Protein AF-A0A9P0QG28-F1 (afdb_monomer)

Foldseek 3Di:
DVPDDDDAQAQQCVVVVDPDDDPDDPVRGDDDDDDDPVVVVVVVVVVDDDPDDDDDDDDDDDDDDPVDDDPCNVVVLVVVQLVVLVVPDDPPQPDPVSLVVVQVVCCVPPVHGHDSVSD

Sequence (119 aa):
MNNKLMFVNCQKCGEDFVREECQHSIQERSLKGTWVIEEALKAIEKGYQIIETYEIWEYDTIQLSKDQEGLFSGMMNKFLQIKQQASGWPKHCLTDEEKNRYIDAFLDREDIKLEFSKL

Mean predicted aligned error: 6.81 Å

Nearest PDB structures (foldseek):
  6lqt-assembly1_AF  TM=2.539E-01  e=7.348E+00  Saccharomyces cerevisiae S288C

Secondary structure (DSSP, 8-state):
-TTS----S-HHHHHHT--S-----HHHH---S---HHHHHHHHHTT------------------TTS--TTHHHHHHHHHHHHHHH---TT--SHHHHHHHHHHHHHHHS-PPPGGG-

Radius of gyration: 24.46 Å; Cα contacts (8 Å, |Δi|>4): 72; chains: 1; bounding box: 48×28×63 Å

InterPro domains:
  IPR043502 DNA/RNA polymerase superfamily [SSF56672] (2-87)

pLDDT: mean 92.18, std 4.15, range [75.25, 97.94]

Solvent-accessible surface area (backbone atoms only — not comparable to full-atom values): 7865 Å² total; per-residue (Å²): 98,96,95,39,95,76,92,66,93,24,43,48,41,58,74,70,66,58,84,68,86,83,83,67,51,72,76,51,26,46,82,86,87,86,74,58,69,69,60,54,54,52,39,41,78,73,72,50,78,89,87,78,84,92,82,85,90,84,73,95,77,82,89,74,56,94,91,48,86,55,100,53,43,70,60,50,52,50,50,51,44,51,54,51,28,75,68,36,70,57,95,84,43,82,47,71,68,46,45,50,51,50,40,52,56,41,24,77,73,66,76,44,81,64,59,79,91,56,65

Organism: Acanthoscelides obtectus (NCBI:txid200917)

Structure (mmCIF, N/CA/C/O backbone):
data_AF-A0A9P0QG28-F1
#
_entry.id   AF-A0A9P0QG28-F1
#
loop_
_atom_site.group_PDB
_atom_site.id
_atom_site.type_symbol
_atom_site.label_atom_id
_atom_site.label_alt_id
_atom_site.label_comp_id
_atom_site.label_asym_id
_atom_site.label_entity_id
_atom_site.label_seq_id
_atom_site.pdbx_PDB_ins_code
_atom_site.Cartn_x
_atom_site.Cartn_y
_atom_site.Cartn_z
_atom_site.occupancy
_atom_site.B_iso_or_equiv
_atom_site.auth_seq_id
_atom_site.auth_comp_id
_atom_site.auth_asym_id
_atom_site.auth_atom_id
_atom_site.pdbx_PDB_model_num
ATOM 1 N N . MET A 1 1 ? -4.532 10.604 17.260 1.00 78.06 1 MET A N 1
ATOM 2 C CA . MET A 1 1 ? -4.523 10.903 18.715 1.00 78.06 1 MET A CA 1
ATOM 3 C C . MET A 1 1 ? -3.509 12.004 18.978 1.00 78.06 1 MET A C 1
ATOM 5 O O . MET A 1 1 ? -2.428 11.935 18.408 1.00 78.06 1 MET A O 1
ATOM 9 N N . ASN A 1 2 ? -3.832 13.029 19.774 1.00 75.25 2 ASN A N 1
ATOM 10 C CA . ASN A 1 2 ? -2.906 14.139 20.075 1.00 75.25 2 ASN A CA 1
ATOM 11 C C . ASN A 1 2 ? -2.295 14.808 18.819 1.00 75.25 2 ASN A C 1
ATOM 13 O O . ASN A 1 2 ? -1.109 15.130 18.796 1.00 75.25 2 ASN A O 1
ATOM 17 N N . ASN A 1 3 ? -3.089 14.957 17.748 1.00 83.38 3 ASN A N 1
ATOM 18 C CA . ASN A 1 3 ? -2.661 15.467 16.432 1.00 83.38 3 ASN A CA 1
ATOM 19 C C . ASN A 1 3 ? -1.479 14.715 15.790 1.00 83.38 3 ASN A C 1
ATOM 21 O O . ASN A 1 3 ? -0.782 15.252 14.932 1.00 83.38 3 ASN A O 1
ATOM 25 N N . LYS A 1 4 ? -1.256 13.460 16.192 1.00 86.06 4 LYS A N 1
ATOM 26 C CA . LYS A 1 4 ? -0.251 12.565 15.621 1.00 86.06 4 LYS A CA 1
ATOM 27 C C . LYS A 1 4 ? -0.899 11.272 15.135 1.00 86.06 4 LYS A C 1
ATOM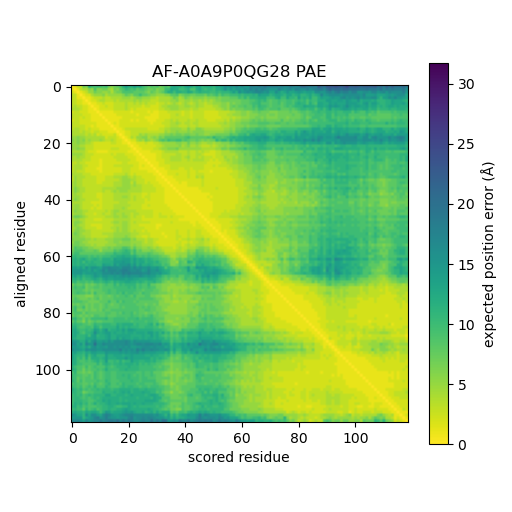 29 O O . LYS A 1 4 ? -1.871 10.777 15.723 1.00 86.06 4 LYS A O 1
ATOM 34 N N . LEU A 1 5 ? -0.329 10.729 14.063 1.00 87.25 5 LEU A N 1
ATOM 35 C CA . LEU A 1 5 ? -0.580 9.359 13.639 1.00 87.25 5 LEU A CA 1
ATOM 36 C C . LEU A 1 5 ? 0.137 8.426 14.617 1.00 87.25 5 LEU A C 1
ATOM 38 O O . LEU A 1 5 ? 1.348 8.539 14.803 1.00 87.25 5 LEU A O 1
ATOM 42 N N . MET A 1 6 ? -0.616 7.543 15.267 1.00 86.56 6 MET A N 1
ATOM 43 C CA . MET A 1 6 ? -0.085 6.564 16.211 1.00 86.56 6 MET A CA 1
ATOM 44 C C . MET A 1 6 ? -0.686 5.195 15.915 1.00 86.56 6 MET A C 1
ATOM 46 O O . MET A 1 6 ? -1.882 5.093 15.653 1.00 86.56 6 MET A O 1
ATOM 50 N N . PHE A 1 7 ? 0.146 4.159 15.988 1.00 88.00 7 PHE A N 1
ATOM 51 C CA . PHE A 1 7 ? -0.265 2.766 15.846 1.00 88.00 7 PHE A CA 1
ATOM 52 C C . PHE A 1 7 ? -0.324 2.152 17.240 1.00 88.00 7 PHE A C 1
ATOM 54 O O . PHE A 1 7 ? 0.711 1.908 17.858 1.00 88.00 7 PHE A O 1
ATOM 61 N N . VAL A 1 8 ? -1.533 1.982 17.765 1.00 90.06 8 VAL A N 1
ATOM 62 C CA . VAL A 1 8 ? -1.753 1.566 19.153 1.00 90.06 8 VAL A CA 1
ATOM 63 C C . VAL A 1 8 ? -2.694 0.373 19.217 1.00 90.06 8 VAL A C 1
ATOM 65 O O . VAL A 1 8 ? -3.664 0.296 18.474 1.00 90.06 8 VAL A O 1
ATOM 68 N N . ASN A 1 9 ? -2.426 -0.537 20.153 1.00 90.38 9 ASN A N 1
ATOM 69 C CA . ASN A 1 9 ? -3.298 -1.682 20.451 1.00 90.38 9 ASN A CA 1
ATOM 70 C C . ASN A 1 9 ? -4.328 -1.374 21.553 1.00 90.38 9 ASN A C 1
ATOM 72 O O . ASN A 1 9 ? -5.121 -2.234 21.933 1.00 90.38 9 ASN A O 1
ATOM 76 N N . CYS A 1 10 ? -4.261 -0.172 22.123 1.00 93.44 10 CYS A N 1
ATOM 77 C CA . CYS A 1 10 ? -5.165 0.337 23.139 1.00 93.44 10 CYS A CA 1
ATOM 78 C C . CYS A 1 10 ? -5.277 1.849 22.956 1.00 93.44 10 CYS A C 1
ATOM 80 O O . CYS A 1 10 ? -4.257 2.545 22.996 1.00 93.44 10 CYS A O 1
ATOM 82 N N . GLN A 1 11 ? -6.501 2.345 22.778 1.00 93.25 11 GLN A N 1
ATOM 83 C CA . GLN A 1 11 ? -6.757 3.777 22.646 1.00 93.25 11 GLN A CA 1
ATOM 84 C C . GLN A 1 11 ? -6.228 4.551 23.856 1.00 93.25 11 GLN A C 1
ATOM 86 O O . GLN A 1 11 ? -5.422 5.469 23.686 1.00 93.25 11 GLN A O 1
ATOM 91 N N . LYS A 1 12 ? -6.591 4.126 25.070 1.00 94.25 12 LYS A N 1
ATOM 92 C CA . LYS A 1 12 ? -6.211 4.835 26.294 1.00 94.25 12 LYS A CA 1
ATOM 93 C C . LYS A 1 12 ? -4.702 4.849 26.568 1.00 94.25 12 LYS A C 1
ATOM 95 O O . LYS A 1 12 ? -4.152 5.882 26.932 1.00 94.25 12 LYS A O 1
ATOM 100 N N . CYS A 1 13 ? -3.992 3.753 26.285 1.00 94.25 13 CYS A N 1
ATOM 101 C CA . CYS A 1 13 ? -2.524 3.720 26.352 1.00 94.25 13 CYS A CA 1
ATOM 102 C C . CYS A 1 13 ? -1.881 4.711 25.378 1.00 94.25 13 CYS A C 1
ATOM 104 O O . CYS A 1 13 ? -0.864 5.314 25.711 1.00 94.25 13 CYS A O 1
ATOM 106 N N . GLY A 1 14 ? -2.463 4.868 24.186 1.00 92.50 14 GLY A N 1
ATOM 107 C CA . GLY A 1 14 ? -2.021 5.861 23.214 1.00 92.50 14 GLY A CA 1
ATOM 108 C C . GLY A 1 14 ? -2.212 7.288 23.718 1.00 92.50 14 GLY A C 1
ATOM 109 O O . GLY A 1 14 ? -1.302 8.104 23.608 1.00 92.50 14 GLY A O 1
ATOM 110 N N . GLU A 1 15 ? -3.378 7.586 24.286 1.00 91.88 15 GLU A N 1
ATOM 111 C CA . GLU A 1 15 ? -3.710 8.909 24.830 1.00 91.88 15 GLU A CA 1
ATOM 112 C C . GLU A 1 15 ? -2.825 9.295 26.020 1.00 91.88 15 GLU A C 1
ATOM 114 O O . GLU A 1 15 ? -2.290 10.405 26.045 1.00 91.88 15 GLU A O 1
ATOM 119 N N . ASP A 1 16 ? -2.628 8.360 26.950 1.00 91.44 16 ASP A N 1
ATOM 120 C CA . ASP A 1 16 ? -1.927 8.584 28.218 1.00 91.44 16 ASP A CA 1
ATOM 121 C C . ASP A 1 16 ? -0.419 8.274 28.134 1.00 91.44 16 ASP A C 1
ATOM 123 O O . ASP A 1 16 ? 0.307 8.403 29.118 1.00 91.44 16 ASP A O 1
ATOM 127 N N . PHE A 1 17 ? 0.071 7.860 26.959 1.00 90.25 17 PHE A N 1
ATOM 128 C CA . PHE A 1 17 ? 1.459 7.447 26.716 1.00 90.25 17 PHE A CA 1
ATOM 129 C C . PHE A 1 17 ? 1.970 6.375 27.698 1.00 90.25 17 PHE A C 1
ATOM 131 O O . PHE A 1 17 ? 3.131 6.396 28.121 1.00 90.25 17 PHE A O 1
ATOM 138 N N . VAL A 1 18 ? 1.108 5.413 28.039 1.00 90.50 18 VAL A N 1
ATOM 139 C CA . VAL A 1 18 ? 1.451 4.293 28.927 1.00 90.50 18 VAL A CA 1
ATOM 140 C C . VAL A 1 18 ? 2.462 3.378 28.237 1.00 90.50 18 VAL A C 1
ATOM 142 O O . VAL A 1 18 ? 2.228 2.913 27.123 1.00 90.50 18 VAL A O 1
ATOM 145 N N . ARG A 1 19 ? 3.586 3.118 28.915 1.00 87.56 19 ARG A N 1
ATOM 146 C CA . ARG A 1 19 ? 4.670 2.240 28.430 1.00 87.56 19 ARG A CA 1
ATOM 147 C C . ARG A 1 19 ? 4.705 0.871 29.106 1.00 87.56 19 ARG A C 1
ATOM 149 O O . ARG A 1 19 ? 5.345 -0.035 28.589 1.00 87.56 19 ARG A O 1
ATOM 156 N N . GLU A 1 20 ? 4.041 0.758 30.249 1.00 92.38 20 GLU A N 1
ATOM 157 C CA . GLU A 1 20 ? 3.912 -0.475 31.020 1.00 92.38 20 GLU A CA 1
ATOM 158 C C . GLU A 1 20 ? 2.848 -1.403 30.413 1.00 92.38 20 GLU A C 1
ATOM 160 O O . GLU A 1 20 ? 2.148 -1.049 29.457 1.00 92.38 20 GLU A O 1
ATOM 165 N N . GLU A 1 21 ? 2.703 -2.596 30.989 1.00 93.88 21 GLU A N 1
ATOM 166 C CA . GLU A 1 21 ? 1.670 -3.544 30.584 1.00 93.88 21 GLU A CA 1
ATOM 167 C C . GLU A 1 21 ? 0.260 -2.937 30.703 1.00 93.88 21 GLU A C 1
ATOM 169 O O . GLU A 1 21 ? -0.121 -2.348 31.715 1.00 93.88 21 GLU A O 1
ATOM 174 N N . CYS A 1 22 ? -0.532 -3.084 29.641 1.00 94.44 22 CYS A N 1
ATOM 175 C CA . CYS A 1 22 ? -1.858 -2.489 29.542 1.00 94.44 22 CYS A CA 1
ATOM 176 C C . CYS A 1 22 ? -2.857 -3.171 30.492 1.00 94.44 22 CYS A C 1
ATOM 178 O O . CYS A 1 22 ? -3.205 -4.330 30.280 1.00 94.44 22 CYS A O 1
ATOM 180 N N . GLN A 1 23 ? -3.383 -2.421 31.464 1.00 95.19 23 GLN A N 1
ATOM 181 C CA . GLN A 1 23 ? -4.416 -2.880 32.412 1.00 95.19 23 GLN A CA 1
ATOM 182 C C . GLN A 1 23 ? -5.814 -2.300 32.125 1.00 95.19 23 GLN A C 1
ATOM 184 O O . GLN A 1 23 ? -6.728 -2.426 32.934 1.00 95.19 23 GLN A O 1
ATOM 189 N N . HIS A 1 24 ? -5.985 -1.635 30.981 1.00 95.19 24 HIS A N 1
ATOM 190 C CA . HIS A 1 24 ? -7.250 -1.013 30.597 1.00 95.19 24 HIS A CA 1
ATOM 191 C C . HIS A 1 24 ? -8.315 -2.059 30.235 1.00 95.19 24 HIS A C 1
ATOM 193 O O . HIS A 1 24 ? -8.013 -3.109 29.657 1.00 95.19 24 HIS A O 1
ATOM 199 N N . SER A 1 25 ? -9.572 -1.738 30.526 1.00 95.19 25 SER A N 1
ATOM 200 C CA . SER A 1 25 ? -10.740 -2.534 30.142 1.00 95.19 25 SER A CA 1
ATOM 201 C C . SER A 1 25 ? -10.904 -2.621 28.621 1.00 95.19 25 SER A C 1
ATOM 203 O O . SER A 1 25 ? -10.337 -1.834 27.865 1.00 95.19 25 SER A O 1
ATOM 205 N N . ILE A 1 26 ? -11.720 -3.563 28.143 1.00 91.25 26 ILE A N 1
ATOM 206 C CA . ILE A 1 26 ? -11.997 -3.717 26.704 1.00 91.25 26 ILE A CA 1
ATOM 207 C C . ILE A 1 26 ? -12.537 -2.409 26.109 1.00 91.25 26 ILE A C 1
ATOM 209 O O . ILE A 1 26 ? -12.119 -2.010 25.025 1.00 91.25 26 ILE A O 1
ATOM 213 N N . GLN A 1 27 ? -13.413 -1.715 26.835 1.00 93.19 27 GLN A N 1
ATOM 214 C CA . GLN A 1 27 ? -14.013 -0.453 26.411 1.00 93.19 27 GLN A CA 1
ATOM 215 C C . GLN A 1 27 ? -12.964 0.661 26.291 1.00 93.19 27 GLN A C 1
ATOM 217 O O . GLN A 1 27 ? -12.920 1.347 25.276 1.00 93.19 27 GLN A O 1
ATOM 222 N N . GLU A 1 28 ? -12.069 0.805 27.270 1.00 94.75 28 GLU A N 1
ATOM 223 C CA . GLU A 1 28 ? -10.987 1.807 27.238 1.00 94.75 28 GLU A CA 1
ATOM 224 C C . GLU A 1 28 ? -9.919 1.497 26.181 1.00 94.75 28 GLU A C 1
ATOM 226 O O . GLU A 1 28 ? -9.284 2.395 25.622 1.00 94.75 28 GLU A O 1
ATOM 231 N N . ARG A 1 29 ? -9.695 0.207 25.911 1.00 94.44 29 ARG A N 1
ATOM 232 C CA . ARG A 1 29 ? -8.760 -0.248 24.879 1.00 94.44 29 ARG A CA 1
ATOM 233 C C . ARG A 1 29 ? -9.327 -0.122 23.475 1.00 94.44 29 ARG A C 1
ATOM 235 O O . ARG A 1 29 ? -8.528 -0.024 22.542 1.00 94.44 29 ARG A O 1
ATOM 242 N N . SER A 1 30 ? -10.652 -0.166 23.332 1.00 95.25 30 SER A N 1
ATOM 243 C CA . SER A 1 30 ? -11.330 -0.174 22.038 1.00 95.25 30 SER A CA 1
ATOM 244 C C . SER A 1 30 ? -10.875 0.987 21.161 1.00 95.25 30 SER A C 1
ATOM 246 O O . SER A 1 30 ? -10.634 2.089 21.643 1.00 95.25 30 SER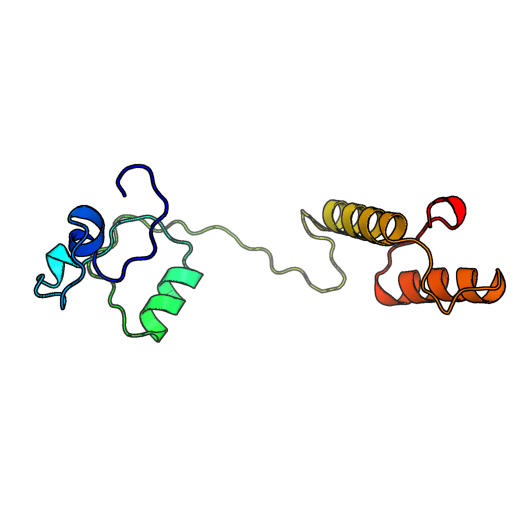 A O 1
ATOM 248 N N . LEU A 1 31 ? -10.706 0.720 19.869 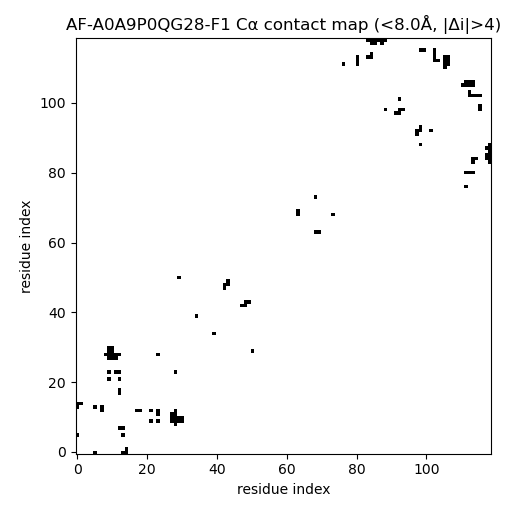1.00 93.94 31 LEU A N 1
ATOM 249 C CA . LEU A 1 31 ? -10.365 1.747 18.895 1.00 93.94 31 LEU A CA 1
ATOM 250 C C . LEU A 1 31 ? -11.656 2.213 18.233 1.00 93.94 31 LEU A C 1
ATOM 252 O O . LEU A 1 31 ? -12.428 1.387 17.745 1.00 93.94 31 LEU A O 1
ATOM 256 N N . LYS A 1 32 ? -11.867 3.529 18.180 1.00 92.88 32 LYS A N 1
ATOM 257 C CA . LYS A 1 32 ? -12.971 4.151 17.442 1.00 92.88 32 LYS A CA 1
ATOM 258 C C . LYS A 1 32 ? -12.440 4.968 16.268 1.00 92.88 32 LYS A C 1
ATOM 260 O O . LYS A 1 32 ? -11.526 5.774 16.428 1.00 92.88 32 LYS A O 1
ATOM 265 N N . GLY A 1 33 ? -13.030 4.775 15.095 1.00 92.19 33 GLY A N 1
ATOM 266 C CA . GLY A 1 33 ? -12.566 5.391 13.859 1.00 92.19 33 GLY A CA 1
ATOM 267 C C . GLY A 1 33 ? -13.346 4.914 12.640 1.00 92.19 33 GLY A C 1
ATOM 268 O O . GLY A 1 33 ? -14.387 4.269 12.766 1.00 92.19 33 GLY A O 1
ATOM 269 N N . THR A 1 34 ? -12.819 5.255 11.470 1.00 93.94 34 THR A N 1
ATOM 270 C CA . THR A 1 34 ? -13.324 4.830 10.165 1.00 93.94 34 THR A CA 1
ATOM 271 C C . THR A 1 34 ? -12.222 4.041 9.481 1.00 93.94 34 THR A C 1
ATOM 273 O O . THR A 1 34 ? -11.081 4.500 9.431 1.00 93.94 34 THR A O 1
ATOM 276 N N . TRP A 1 35 ? -12.570 2.873 8.955 1.00 94.50 35 TRP A N 1
ATOM 277 C CA . TRP A 1 35 ? -11.649 1.975 8.265 1.00 94.50 35 TRP A CA 1
ATOM 278 C C . TRP A 1 35 ? -12.279 1.509 6.963 1.00 94.50 35 TRP A C 1
ATOM 280 O O . TRP A 1 35 ? -13.505 1.425 6.860 1.00 94.50 35 TRP A O 1
ATOM 290 N N . VAL A 1 36 ? -11.445 1.180 5.979 1.00 95.00 36 VAL A N 1
ATOM 291 C CA . VAL A 1 36 ? -11.919 0.424 4.814 1.00 95.00 36 VAL A CA 1
ATOM 292 C C . VAL A 1 36 ? -12.265 -1.000 5.244 1.00 95.00 36 VAL A C 1
ATOM 294 O O . VAL A 1 36 ? -11.619 -1.568 6.126 1.00 95.00 36 VAL A O 1
ATOM 297 N N . ILE A 1 37 ? -13.290 -1.584 4.617 1.00 93.56 37 ILE A N 1
ATOM 298 C CA . ILE A 1 37 ? -13.847 -2.878 5.036 1.00 93.56 37 ILE A CA 1
ATOM 299 C C . ILE A 1 37 ? -12.786 -3.990 5.081 1.00 93.56 37 ILE A C 1
ATOM 301 O O . ILE A 1 37 ? -12.759 -4.774 6.024 1.00 93.56 37 ILE A O 1
ATOM 305 N N . GLU A 1 38 ? -11.840 -3.986 4.140 1.00 94.19 38 GLU A N 1
ATOM 306 C CA . GLU A 1 38 ? -10.729 -4.944 4.081 1.00 94.19 38 GLU A CA 1
ATOM 307 C C . GLU A 1 38 ? -9.793 -4.862 5.300 1.00 94.19 38 GLU A C 1
ATOM 309 O O . GLU A 1 38 ? -9.322 -5.885 5.798 1.00 94.19 38 GLU A O 1
ATOM 314 N N . GLU A 1 39 ? -9.549 -3.664 5.842 1.00 94.94 39 GLU A N 1
ATOM 315 C CA . GLU A 1 39 ? -8.757 -3.504 7.070 1.00 94.94 39 GLU A CA 1
ATOM 316 C C . GLU A 1 39 ? -9.503 -4.061 8.288 1.00 94.94 39 GLU A C 1
ATOM 318 O O . GLU A 1 39 ? -8.897 -4.719 9.138 1.00 94.94 39 GLU A O 1
ATOM 323 N N . ALA A 1 40 ? -10.821 -3.848 8.357 1.00 94.62 40 ALA A N 1
ATOM 324 C CA . ALA A 1 40 ? -11.660 -4.390 9.423 1.00 94.62 40 ALA A CA 1
ATOM 325 C C . ALA A 1 40 ? -11.721 -5.927 9.369 1.00 94.62 40 ALA A C 1
ATOM 327 O O . ALA A 1 40 ? -11.532 -6.586 10.395 1.00 94.62 40 ALA A O 1
ATOM 328 N N . LEU A 1 41 ? -11.898 -6.508 8.177 1.00 95.81 41 LEU A N 1
ATOM 329 C CA . LEU A 1 41 ? -11.835 -7.958 7.967 1.00 95.81 41 LEU A CA 1
ATOM 330 C C . LEU A 1 41 ? -10.472 -8.512 8.388 1.00 95.81 41 LEU A C 1
ATOM 332 O O . LEU A 1 41 ? -10.400 -9.499 9.127 1.00 95.81 41 LEU A O 1
ATOM 336 N N . LYS A 1 42 ? -9.384 -7.827 8.016 1.00 96.94 42 LYS A N 1
ATOM 337 C CA . LYS A 1 42 ? -8.040 -8.233 8.426 1.00 96.94 42 LYS A CA 1
ATOM 338 C C . LYS A 1 42 ? -7.848 -8.182 9.938 1.00 96.94 42 LYS A C 1
ATOM 340 O O . LYS A 1 42 ? -7.174 -9.051 10.489 1.00 96.94 42 LYS A O 1
ATOM 345 N N . ALA A 1 43 ? -8.429 -7.202 10.623 1.00 94.62 43 ALA A N 1
ATOM 346 C CA . ALA A 1 43 ? -8.381 -7.126 12.080 1.00 94.62 43 ALA A CA 1
ATOM 347 C C . ALA A 1 43 ? -9.107 -8.319 12.727 1.00 94.62 43 ALA A C 1
ATOM 349 O O . ALA A 1 43 ? -8.569 -8.929 13.654 1.00 94.62 43 ALA A O 1
ATOM 350 N N . ILE A 1 44 ? -10.271 -8.711 12.201 1.00 96.50 44 ILE A N 1
ATOM 351 C CA . ILE A 1 44 ? -11.017 -9.886 12.679 1.00 96.50 44 ILE A CA 1
ATOM 352 C C . ILE A 1 44 ? -10.185 -11.165 12.517 1.00 96.50 44 ILE A C 1
ATOM 354 O O . ILE A 1 44 ? -10.059 -11.934 13.469 1.00 96.50 44 ILE A O 1
ATOM 358 N N . GLU A 1 45 ? -9.522 -11.364 11.370 1.00 97.94 45 GLU A N 1
ATOM 359 C CA . GLU A 1 45 ? -8.597 -12.497 11.168 1.00 97.94 45 GLU A CA 1
ATOM 360 C C . GLU A 1 45 ? -7.452 -12.531 12.194 1.00 97.94 45 GLU A C 1
ATOM 362 O O . GLU A 1 45 ? -6.914 -13.593 12.509 1.00 97.94 45 GLU A O 1
ATOM 367 N N . LYS A 1 46 ? -7.047 -11.364 12.706 1.00 95.38 46 LYS A N 1
ATOM 368 C CA . LYS A 1 46 ? -6.009 -11.226 13.736 1.00 95.38 46 LYS A CA 1
ATOM 369 C C . LYS A 1 46 ? -6.548 -11.349 15.164 1.00 95.38 46 LYS A C 1
ATOM 371 O O . LYS A 1 46 ? -5.775 -11.181 16.103 1.00 95.38 46 LYS A O 1
ATOM 376 N N . GLY A 1 47 ? -7.829 -11.679 15.334 1.00 94.62 47 GLY A N 1
ATOM 377 C CA . GLY A 1 47 ? -8.465 -11.921 16.630 1.00 94.62 47 GLY A CA 1
ATOM 378 C C . GLY A 1 47 ? -9.105 -10.688 17.269 1.00 94.62 47 GLY A C 1
ATOM 379 O O . GLY A 1 47 ? -9.502 -10.754 18.431 1.00 94.62 47 GLY A O 1
ATOM 380 N N . TYR A 1 48 ? -9.215 -9.571 16.546 1.00 93.81 48 TYR A N 1
ATOM 381 C CA . TYR A 1 48 ? -9.973 -8.414 17.021 1.00 93.81 48 TYR A CA 1
ATOM 382 C C . TYR A 1 48 ? -11.479 -8.666 16.900 1.00 93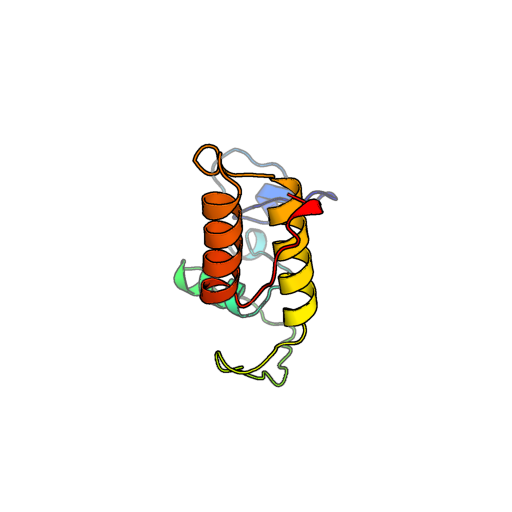.81 48 TYR A C 1
ATOM 384 O O . TYR A 1 48 ? -11.939 -9.478 16.098 1.00 93.81 48 TYR A O 1
ATOM 392 N N . GLN A 1 49 ? -12.256 -7.942 17.701 1.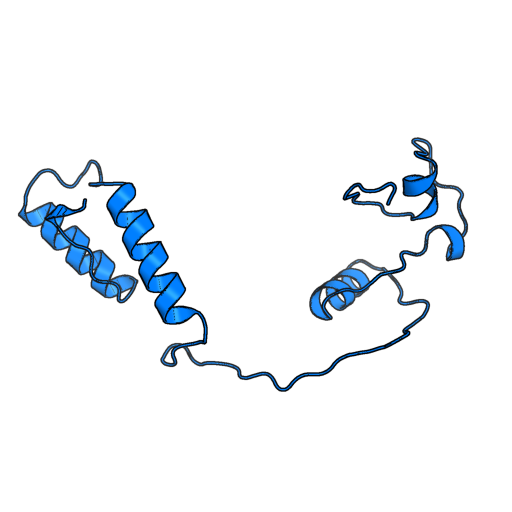00 94.56 49 GLN A N 1
ATOM 393 C CA . GLN A 1 49 ? -13.713 -8.025 17.716 1.00 94.56 49 GLN A CA 1
ATOM 394 C C . GLN A 1 49 ? -14.312 -6.651 17.426 1.00 94.56 49 GLN A C 1
ATOM 396 O O . GLN A 1 49 ? -13.848 -5.641 17.957 1.00 94.56 49 GLN A O 1
ATOM 401 N N . ILE A 1 50 ? -15.360 -6.622 16.603 1.00 95.00 50 ILE A N 1
ATOM 402 C CA . ILE A 1 50 ? -16.159 -5.417 16.382 1.00 95.00 50 ILE A CA 1
ATOM 403 C C . ILE A 1 50 ? -17.114 -5.263 17.566 1.00 95.00 50 ILE A C 1
ATOM 405 O O . ILE A 1 50 ? -17.971 -6.114 17.786 1.00 95.00 50 ILE A O 1
ATOM 409 N N . ILE A 1 51 ? -16.937 -4.191 18.339 1.00 95.06 51 ILE A N 1
ATOM 410 C CA . ILE A 1 51 ? -17.757 -3.910 19.528 1.00 95.06 51 ILE A CA 1
ATOM 411 C C . ILE A 1 51 ? -19.037 -3.167 19.138 1.00 95.06 51 ILE A C 1
ATOM 413 O O . ILE A 1 51 ? -20.117 -3.491 19.622 1.00 95.06 51 ILE A O 1
ATOM 417 N N . GLU A 1 52 ? -18.917 -2.173 18.259 1.00 95.06 52 GLU A N 1
ATOM 418 C CA . GLU A 1 52 ? -20.023 -1.330 17.816 1.00 95.06 52 GLU A CA 1
ATOM 419 C C . GLU A 1 52 ? -19.790 -0.916 16.360 1.00 95.06 52 GLU A C 1
ATOM 421 O O . GLU A 1 52 ? -18.657 -0.666 15.949 1.00 95.06 52 GLU A O 1
ATOM 426 N N . THR A 1 53 ? -20.862 -0.866 15.570 1.00 95.75 53 THR A N 1
ATOM 427 C CA . THR A 1 53 ? -20.845 -0.387 14.183 1.00 95.75 53 THR A CA 1
ATOM 428 C C . THR A 1 53 ? -21.810 0.781 14.070 1.00 95.75 53 THR A C 1
ATOM 430 O O . THR A 1 53 ? -22.981 0.637 14.408 1.00 95.75 53 THR A O 1
ATOM 433 N N . TYR A 1 54 ? -21.317 1.930 13.607 1.00 95.56 54 TYR A N 1
ATOM 434 C CA . TYR A 1 54 ? -22.130 3.140 13.462 1.00 95.56 54 TYR A CA 1
ATOM 435 C C . TYR A 1 54 ? -22.725 3.268 12.060 1.00 95.56 54 TYR A C 1
ATOM 437 O O . TYR A 1 54 ? -23.899 3.591 11.914 1.00 95.56 54 TYR A O 1
ATOM 445 N N . GLU A 1 55 ? -21.915 3.016 11.032 1.00 95.94 55 GLU A N 1
ATOM 446 C CA . GLU A 1 55 ? -22.298 3.181 9.634 1.00 95.94 55 GLU A CA 1
ATOM 447 C C . GLU A 1 55 ? -21.427 2.284 8.749 1.00 95.94 55 GLU A C 1
ATOM 449 O O . GLU A 1 55 ? -20.243 2.085 9.034 1.00 95.94 55 GLU A O 1
ATOM 454 N N . ILE A 1 56 ? -22.016 1.750 7.679 1.00 94.69 56 ILE A N 1
ATOM 455 C CA . ILE A 1 56 ? -21.316 1.010 6.628 1.00 94.69 56 ILE A CA 1
ATOM 456 C C . ILE A 1 56 ? -21.714 1.634 5.297 1.00 94.69 56 ILE A C 1
ATOM 458 O O . ILE A 1 56 ? -22.899 1.789 5.012 1.00 94.69 56 ILE A O 1
ATOM 462 N N . TRP A 1 57 ? -20.710 1.962 4.491 1.00 94.25 57 TRP A N 1
ATOM 463 C CA . TRP A 1 57 ? -20.899 2.461 3.139 1.00 94.25 57 TRP A CA 1
ATOM 464 C C . TRP A 1 57 ? -20.585 1.346 2.151 1.00 94.25 57 TRP A C 1
ATOM 466 O O . TRP A 1 57 ? -19.464 0.837 2.117 1.00 94.25 57 TRP A O 1
ATOM 476 N N . GLU A 1 58 ? -21.582 0.978 1.359 1.00 91.25 58 GLU A N 1
ATOM 477 C CA . GLU A 1 58 ? -21.438 0.047 0.249 1.00 91.25 58 GLU A CA 1
ATOM 478 C C . GLU A 1 58 ? -21.482 0.833 -1.060 1.00 91.25 58 GLU A C 1
ATOM 480 O O . GLU A 1 58 ? -22.284 1.756 -1.224 1.00 91.25 58 GLU A O 1
ATOM 485 N N . TYR A 1 59 ? -20.590 0.483 -1.979 1.00 89.25 59 TYR A N 1
ATOM 486 C CA . TYR A 1 59 ? -20.494 1.111 -3.287 1.00 89.25 59 TYR A CA 1
ATOM 487 C C . TYR A 1 59 ? -20.445 0.023 -4.346 1.00 89.25 59 TYR A C 1
ATOM 489 O O . TYR A 1 59 ? -19.820 -1.020 -4.140 1.00 89.25 59 TYR A O 1
ATOM 497 N N . ASP A 1 60 ? -21.043 0.299 -5.500 1.00 90.38 60 ASP A N 1
ATOM 498 C CA . ASP A 1 60 ? -20.893 -0.565 -6.661 1.00 90.38 60 ASP A CA 1
ATOM 499 C C . ASP A 1 60 ? -19.418 -0.621 -7.063 1.00 90.38 60 ASP A C 1
ATOM 501 O O . ASP A 1 60 ? -18.766 0.403 -7.293 1.00 90.38 60 ASP A O 1
ATOM 505 N N . THR A 1 61 ? -18.883 -1.836 -7.145 1.00 85.12 61 THR A N 1
ATOM 506 C CA . THR A 1 61 ? -17.503 -2.072 -7.564 1.00 85.12 61 THR A CA 1
ATOM 507 C C . THR A 1 61 ? -17.480 -2.718 -8.939 1.00 85.12 61 THR A C 1
ATOM 509 O O . THR A 1 61 ? -18.303 -3.568 -9.275 1.00 85.12 61 THR A O 1
ATOM 512 N N . ILE A 1 62 ? -16.521 -2.294 -9.761 1.00 85.31 62 ILE A N 1
ATOM 513 C CA . ILE A 1 62 ? -16.288 -2.869 -11.084 1.00 85.31 62 ILE A CA 1
ATOM 514 C C . ILE A 1 62 ? -14.976 -3.635 -11.010 1.00 85.31 62 ILE A C 1
ATOM 516 O O . ILE A 1 62 ? -13.910 -3.042 -10.838 1.00 85.31 62 ILE A O 1
ATOM 520 N N . GLN A 1 63 ? -15.050 -4.955 -11.159 1.00 84.38 63 GLN A N 1
ATOM 521 C CA . GLN A 1 63 ? -13.860 -5.777 -11.323 1.00 84.38 63 GLN A CA 1
ATOM 522 C C . GLN A 1 63 ? -13.436 -5.736 -12.791 1.00 84.38 63 GLN A C 1
ATOM 524 O O . GLN A 1 63 ? -14.130 -6.254 -13.665 1.00 84.38 63 GLN A O 1
ATOM 529 N N . LEU A 1 64 ? -12.290 -5.119 -13.056 1.00 86.19 64 LEU A N 1
ATOM 530 C CA . LEU A 1 64 ? -11.721 -5.053 -14.396 1.00 86.19 64 LEU A CA 1
ATOM 531 C C . LEU A 1 64 ? -10.914 -6.319 -14.690 1.00 86.19 64 LEU A C 1
ATOM 533 O O . LEU A 1 64 ? -10.186 -6.830 -13.832 1.00 86.19 64 LEU A O 1
ATOM 537 N N . SER A 1 65 ? -11.055 -6.824 -15.911 1.00 82.94 65 SER A N 1
ATOM 538 C CA . SER A 1 65 ? -10.167 -7.849 -16.463 1.00 82.94 65 SER A CA 1
ATOM 539 C C . SER A 1 65 ? -8.845 -7.228 -16.930 1.00 82.94 65 SER A C 1
ATOM 541 O O . SER A 1 65 ? -8.733 -6.011 -17.053 1.00 82.94 65 SER A O 1
ATOM 543 N N . LYS A 1 66 ? -7.828 -8.061 -17.190 1.00 76.12 66 LYS A N 1
ATOM 544 C CA . LYS A 1 66 ? -6.497 -7.593 -17.626 1.00 76.12 66 LYS A CA 1
ATOM 545 C C . LYS A 1 66 ? -6.533 -6.759 -18.909 1.00 76.12 66 LYS A C 1
ATOM 547 O O . LYS A 1 66 ? -5.671 -5.910 -19.085 1.00 76.12 66 LYS A O 1
ATOM 552 N N . ASP A 1 67 ? -7.530 -6.989 -19.756 1.00 81.19 67 ASP A N 1
ATOM 553 C CA . ASP A 1 67 ? -7.667 -6.335 -21.057 1.00 81.19 67 ASP A CA 1
ATOM 554 C C . ASP A 1 67 ? -8.464 -5.018 -20.978 1.00 81.19 67 ASP A C 1
ATOM 556 O O . ASP A 1 67 ? -8.740 -4.391 -21.998 1.00 81.19 67 ASP A O 1
ATOM 560 N N . GLN A 1 68 ? -8.880 -4.600 -19.775 1.00 85.44 68 GLN A N 1
ATOM 561 C CA . GLN A 1 68 ? -9.664 -3.387 -19.558 1.00 85.44 68 GLN A CA 1
ATOM 562 C C . GLN A 1 68 ? -8.849 -2.323 -18.827 1.00 85.44 68 GLN A C 1
ATOM 564 O O . GLN A 1 68 ? -8.286 -2.562 -17.758 1.00 85.44 68 GLN A O 1
ATOM 569 N N . GLU A 1 69 ? -8.850 -1.107 -19.370 1.00 86.88 69 GLU A N 1
ATOM 570 C CA . GLU A 1 69 ? -8.272 0.044 -18.685 1.00 86.88 69 GLU A CA 1
ATOM 571 C C . GLU A 1 69 ? -9.137 0.467 -17.494 1.00 86.88 69 GLU A C 1
ATOM 573 O O . GLU A 1 69 ? -10.361 0.589 -17.584 1.00 86.88 69 GLU A O 1
ATOM 578 N N . GLY A 1 70 ? -8.481 0.714 -16.363 1.00 89.69 70 GLY A N 1
ATOM 579 C CA . GLY A 1 70 ? -9.100 1.287 -15.180 1.00 89.69 70 GLY A CA 1
ATOM 580 C C . GLY A 1 70 ? -8.914 2.789 -15.096 1.00 89.69 70 GLY A C 1
ATOM 581 O O . GLY A 1 70 ? -8.136 3.394 -15.832 1.00 89.69 70 GLY A O 1
ATOM 582 N N . LEU A 1 71 ? -9.585 3.386 -14.109 1.00 90.69 71 LEU A N 1
ATOM 583 C CA . LEU A 1 71 ? -9.573 4.830 -13.860 1.00 90.69 71 LEU A CA 1
ATOM 584 C C . LEU A 1 71 ? -8.156 5.429 -13.803 1.00 90.69 71 LEU A C 1
ATOM 586 O O . LEU A 1 71 ? -7.942 6.570 -14.204 1.00 90.69 71 LEU A O 1
ATOM 590 N N . PHE A 1 72 ? -7.183 4.653 -13.317 1.00 90.88 72 PHE A N 1
ATOM 591 C CA . PHE A 1 72 ? -5.803 5.095 -13.134 1.00 90.88 72 PHE A CA 1
ATOM 592 C C . PHE A 1 72 ? -4.815 4.539 -14.165 1.00 90.88 72 PHE A C 1
ATOM 594 O O . PHE A 1 72 ? -3.643 4.905 -14.093 1.00 90.88 72 PHE A O 1
ATOM 601 N N . SER A 1 73 ? -5.237 3.703 -15.123 1.00 90.94 73 SER A N 1
ATOM 602 C CA . SER A 1 73 ? -4.319 3.032 -16.060 1.00 90.94 73 SER A CA 1
ATOM 603 C C . SER A 1 73 ? -3.443 4.028 -16.822 1.00 90.94 73 SER A C 1
ATOM 605 O O . SER A 1 73 ? -2.220 3.957 -16.741 1.00 90.94 73 SER A O 1
ATOM 607 N N . GLY A 1 74 ? -4.037 5.047 -17.451 1.00 91.75 74 GLY A N 1
ATOM 608 C CA . GLY A 1 74 ? -3.268 6.069 -18.172 1.00 91.75 74 GLY A CA 1
ATOM 609 C C . GLY A 1 74 ? -2.305 6.867 -17.279 1.00 91.75 74 GLY A C 1
ATOM 610 O O . GLY A 1 74 ? -1.188 7.188 -17.688 1.00 91.75 74 GLY A O 1
ATOM 611 N N . MET A 1 75 ? -2.699 7.151 -16.032 1.00 94.69 75 MET A N 1
ATOM 612 C CA . MET A 1 75 ? -1.838 7.841 -15.064 1.00 94.69 75 MET A CA 1
ATOM 613 C C . MET A 1 75 ? -0.650 6.965 -14.649 1.00 94.69 75 MET A C 1
ATOM 615 O O . MET A 1 75 ? 0.488 7.438 -14.643 1.00 94.69 75 MET A O 1
ATOM 619 N N . MET A 1 76 ? -0.900 5.694 -14.328 1.00 94.00 76 MET A N 1
ATOM 620 C CA . MET A 1 76 ? 0.138 4.743 -13.938 1.00 94.00 76 MET A CA 1
ATOM 621 C C . MET A 1 76 ? 1.110 4.481 -15.086 1.00 94.00 76 MET A C 1
ATOM 623 O O . MET A 1 76 ? 2.317 4.563 -14.867 1.00 94.00 76 MET A O 1
ATOM 627 N N . ASN A 1 77 ? 0.609 4.288 -16.308 1.00 93.62 77 ASN A N 1
ATOM 628 C CA . ASN A 1 77 ? 1.437 4.095 -17.500 1.00 93.62 77 ASN A CA 1
ATOM 629 C C . ASN A 1 77 ? 2.364 5.294 -17.731 1.00 93.62 77 ASN A C 1
ATOM 631 O O . ASN A 1 77 ? 3.569 5.133 -17.936 1.00 93.62 77 ASN A O 1
ATOM 635 N N . LYS A 1 78 ? 1.836 6.517 -17.590 1.00 94.56 78 LYS A N 1
ATOM 636 C CA . LYS A 1 78 ? 2.632 7.746 -17.687 1.00 94.56 78 LYS A CA 1
ATOM 637 C C . LYS A 1 78 ? 3.708 7.832 -16.603 1.00 94.56 78 LYS A C 1
ATOM 639 O O . LYS A 1 78 ? 4.845 8.197 -16.898 1.00 94.56 78 LYS A O 1
ATOM 644 N N . PHE A 1 79 ? 3.387 7.512 -15.350 1.00 95.94 79 PHE A N 1
ATOM 645 C CA . PHE A 1 79 ? 4.377 7.569 -14.272 1.00 95.94 79 PHE A CA 1
ATOM 646 C C . PHE A 1 79 ? 5.427 6.465 -14.365 1.00 95.94 79 PHE A C 1
ATOM 648 O 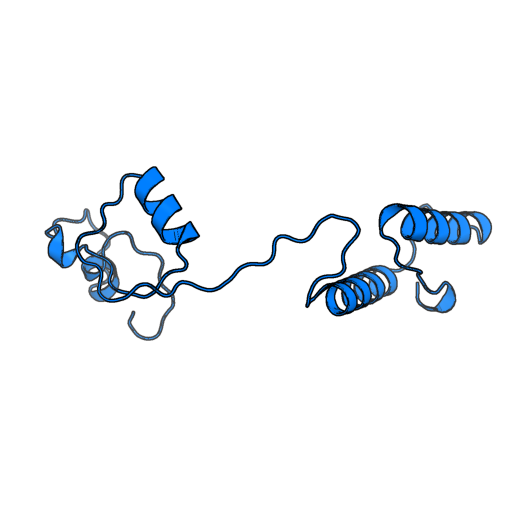O . PHE A 1 79 ? 6.594 6.731 -14.076 1.00 95.94 79 PHE A O 1
ATOM 655 N N . LEU A 1 80 ? 5.055 5.265 -14.806 1.00 95.44 80 LEU A N 1
ATOM 656 C CA . LEU A 1 80 ? 6.000 4.187 -15.084 1.00 95.44 80 LEU A CA 1
ATOM 657 C C . LEU A 1 80 ? 6.971 4.584 -16.199 1.00 95.44 80 LEU A C 1
ATOM 659 O O . LEU A 1 80 ? 8.181 4.455 -16.009 1.00 95.44 80 LEU A O 1
ATOM 663 N N . GLN A 1 81 ? 6.470 5.163 -17.295 1.00 95.62 81 GLN A N 1
ATOM 664 C CA . GLN A 1 81 ? 7.299 5.702 -18.377 1.00 95.62 81 GLN A CA 1
ATOM 665 C C . GLN A 1 81 ? 8.292 6.755 -17.858 1.00 95.62 81 GLN A C 1
ATOM 667 O O . GLN A 1 81 ? 9.497 6.637 -18.080 1.00 95.62 81 GLN A O 1
ATOM 672 N N . ILE A 1 82 ? 7.805 7.765 -17.124 1.00 95.75 82 ILE A N 1
ATOM 673 C CA . ILE A 1 82 ? 8.643 8.844 -16.573 1.00 95.75 82 ILE A CA 1
ATOM 674 C C . ILE A 1 82 ? 9.701 8.283 -15.624 1.00 95.75 82 ILE A C 1
ATOM 676 O O . ILE A 1 82 ? 10.870 8.650 -15.723 1.00 95.75 82 ILE A O 1
ATOM 680 N N . LYS A 1 83 ? 9.308 7.390 -14.711 1.00 95.25 83 LYS A N 1
ATOM 681 C CA . LYS A 1 83 ? 10.219 6.766 -13.746 1.00 95.25 83 LYS A CA 1
ATOM 682 C C . LYS A 1 83 ? 11.321 5.990 -14.462 1.00 95.25 83 LYS A C 1
ATOM 684 O O . LYS A 1 83 ? 12.489 6.097 -14.083 1.00 95.25 83 LYS A O 1
ATOM 689 N N . GLN A 1 84 ? 10.953 5.209 -15.475 1.00 95.06 84 GLN A N 1
ATOM 690 C CA . GLN A 1 84 ? 11.913 4.398 -16.207 1.00 95.06 84 GLN A CA 1
ATOM 691 C C . GLN A 1 84 ? 12.892 5.267 -16.997 1.00 95.06 84 GLN A C 1
ATOM 693 O O . GLN A 1 84 ? 14.097 5.050 -16.912 1.00 95.06 84 GLN A O 1
ATOM 698 N N . GLN A 1 85 ? 12.392 6.295 -17.682 1.00 94.19 85 GLN A N 1
ATOM 699 C CA . GLN A 1 85 ? 13.218 7.265 -18.403 1.00 94.19 85 GLN A CA 1
ATOM 700 C C . GLN A 1 85 ? 14.167 8.025 -17.466 1.00 94.19 85 GLN A C 1
ATOM 702 O O . GLN A 1 85 ? 15.360 8.110 -17.727 1.00 94.19 85 GLN A O 1
ATOM 707 N N . ALA A 1 86 ? 13.684 8.476 -16.307 1.00 93.88 86 ALA A N 1
ATOM 708 C CA . ALA A 1 86 ? 14.515 9.162 -15.316 1.00 93.88 86 ALA A CA 1
ATOM 709 C C . ALA A 1 86 ? 15.596 8.265 -14.679 1.00 93.88 86 ALA A C 1
ATOM 711 O O . ALA A 1 86 ? 16.568 8.779 -14.130 1.00 93.88 86 ALA A O 1
ATOM 712 N N . SER A 1 87 ? 15.435 6.937 -14.735 1.00 93.75 87 SER A N 1
ATOM 713 C CA . SER A 1 87 ? 16.441 5.977 -14.248 1.00 93.75 87 SER A CA 1
ATOM 714 C C . SER A 1 87 ? 17.613 5.803 -15.219 1.00 93.75 87 SER A C 1
ATOM 716 O O . SER A 1 87 ? 18.669 5.306 -14.826 1.00 93.75 87 SER A O 1
ATOM 718 N N . GLY A 1 88 ? 17.412 6.217 -16.468 1.00 92.69 88 GLY A N 1
ATOM 719 C CA . GLY A 1 88 ? 18.353 6.136 -17.568 1.00 92.69 88 GLY A CA 1
ATOM 720 C C . GLY A 1 88 ? 18.687 4.721 -18.045 1.00 92.69 88 GLY A C 1
ATOM 721 O O . GLY A 1 88 ? 18.027 3.739 -17.683 1.00 92.69 88 GLY A O 1
ATOM 722 N N . TRP A 1 89 ? 19.721 4.611 -18.882 1.00 94.38 89 TRP A N 1
ATOM 723 C CA . TRP A 1 89 ? 20.126 3.335 -19.481 1.00 94.38 89 TRP A CA 1
ATOM 724 C C . TRP A 1 89 ? 20.659 2.303 -18.469 1.00 94.38 89 TRP A C 1
ATOM 726 O O . TRP A 1 89 ? 21.547 2.604 -17.663 1.00 94.38 89 TRP A O 1
ATOM 736 N N . PRO A 1 90 ? 20.210 1.034 -18.554 1.00 92.19 90 PRO A N 1
ATOM 737 C CA . PRO A 1 90 ? 20.837 -0.061 -17.826 1.00 92.19 90 PRO A CA 1
ATOM 738 C C . PRO A 1 90 ? 22.315 -0.227 -18.201 1.00 92.19 90 PRO A C 1
ATOM 740 O O . PRO A 1 90 ? 22.699 -0.075 -19.356 1.00 92.19 90 PRO A O 1
ATOM 743 N N . LYS A 1 91 ? 23.148 -0.664 -17.246 1.00 91.69 91 LYS A N 1
ATOM 744 C CA . LYS A 1 91 ? 24.607 -0.829 -17.440 1.00 91.69 91 LYS A CA 1
ATOM 745 C C . LYS A 1 91 ? 25.011 -1.770 -18.585 1.00 91.69 91 LYS A C 1
ATOM 747 O O . LYS A 1 91 ? 26.142 -1.703 -19.044 1.00 91.69 91 LYS A O 1
ATOM 752 N N . HIS A 1 92 ? 24.118 -2.669 -18.996 1.00 90.00 92 HIS A N 1
ATOM 753 C CA . HIS A 1 92 ? 24.347 -3.628 -20.078 1.00 90.00 92 HIS A CA 1
ATOM 754 C C . HIS A 1 92 ? 23.912 -3.104 -21.459 1.00 90.00 92 HIS A C 1
ATOM 756 O O . HIS A 1 92 ? 24.071 -3.818 -22.438 1.00 90.00 92 HIS A O 1
ATOM 762 N N . CYS A 1 93 ? 23.339 -1.899 -21.544 1.00 92.25 93 CYS A N 1
ATOM 763 C CA . CYS A 1 93 ? 22.914 -1.277 -22.798 1.00 92.25 93 CYS A CA 1
ATOM 764 C C . CYS A 1 93 ? 23.974 -0.273 -23.268 1.00 92.25 93 CYS A C 1
ATOM 766 O 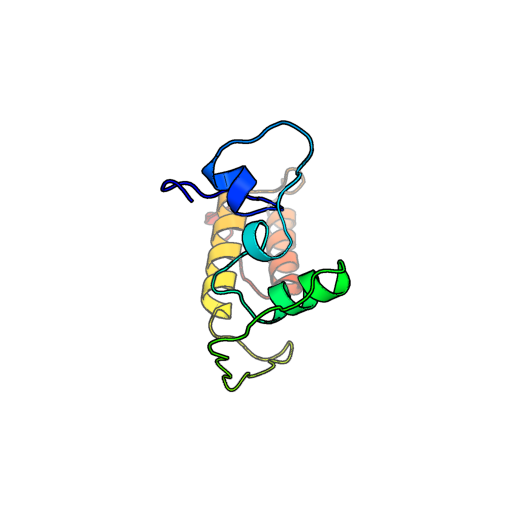O . CYS A 1 93 ? 23.868 0.924 -22.995 1.00 92.25 93 CYS A O 1
ATOM 768 N N . LEU A 1 94 ? 25.021 -0.762 -23.933 1.00 90.50 94 LEU A N 1
ATOM 769 C CA . LEU A 1 94 ? 26.155 0.057 -24.379 1.00 90.50 94 LEU A CA 1
ATOM 770 C C . LEU A 1 94 ? 26.016 0.475 -25.845 1.00 90.50 94 LEU A C 1
ATOM 772 O O . LEU A 1 94 ? 26.422 1.575 -26.217 1.00 90.50 94 LEU A O 1
ATOM 776 N N . THR A 1 95 ? 25.427 -0.398 -26.658 1.00 94.69 95 THR A N 1
ATOM 777 C CA . THR A 1 95 ? 25.185 -0.196 -28.091 1.00 94.69 95 THR A CA 1
ATOM 778 C C . THR A 1 95 ? 23.756 0.263 -28.361 1.00 94.69 95 THR A C 1
ATOM 780 O O . THR A 1 95 ? 22.845 0.012 -27.567 1.00 94.69 95 THR A O 1
ATOM 783 N N . ASP A 1 96 ? 23.532 0.919 -29.497 1.00 93.56 96 ASP A N 1
ATOM 784 C CA . ASP A 1 96 ? 22.190 1.360 -29.881 1.00 93.56 96 ASP A CA 1
ATOM 785 C C . ASP A 1 96 ? 21.263 0.162 -30.158 1.00 93.56 96 ASP A C 1
ATOM 787 O O . ASP A 1 96 ? 20.066 0.228 -29.878 1.00 93.56 96 ASP A O 1
ATOM 791 N N . GLU A 1 97 ? 21.795 -0.979 -30.601 1.00 94.62 97 GLU A N 1
ATOM 792 C CA . GLU A 1 97 ? 21.042 -2.227 -30.746 1.00 94.62 97 GLU A CA 1
ATOM 793 C C . GLU A 1 97 ? 20.575 -2.789 -29.394 1.00 94.62 97 GLU A C 1
ATOM 795 O O . GLU A 1 97 ? 19.453 -3.280 -29.274 1.00 94.62 97 GLU A O 1
ATOM 800 N N . GLU A 1 98 ? 21.406 -2.733 -28.349 1.00 93.81 98 GLU A N 1
ATOM 801 C CA . GLU A 1 98 ? 21.005 -3.133 -26.990 1.00 93.81 98 GLU A CA 1
ATOM 802 C C . GLU A 1 98 ? 19.954 -2.193 -26.406 1.00 93.81 98 GLU A C 1
ATOM 804 O O . GLU A 1 98 ? 18.986 -2.653 -25.802 1.00 93.81 98 GLU A O 1
ATOM 809 N N . LYS A 1 99 ? 20.111 -0.890 -26.636 1.00 93.75 99 LYS A N 1
ATOM 810 C CA . LYS A 1 99 ? 19.152 0.130 -26.209 1.00 93.75 99 LYS A CA 1
ATOM 811 C C . LYS A 1 99 ? 17.784 -0.043 -26.866 1.00 93.75 99 LYS A C 1
ATOM 813 O O . LYS A 1 99 ? 16.770 0.007 -26.175 1.00 93.75 99 LYS A O 1
ATOM 818 N N . ASN A 1 100 ? 17.740 -0.296 -28.175 1.00 94.94 100 ASN A N 1
ATOM 819 C CA . AS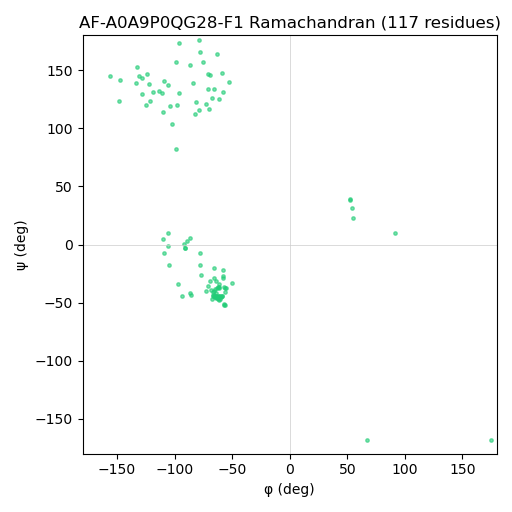N A 1 100 ? 16.480 -0.560 -28.876 1.00 94.94 100 ASN A CA 1
ATOM 820 C C . ASN A 1 100 ? 15.832 -1.862 -28.390 1.00 94.94 100 ASN A C 1
ATOM 822 O O . ASN A 1 100 ? 14.657 -1.852 -28.037 1.00 94.94 100 ASN A O 1
ATOM 826 N N . ARG A 1 101 ? 16.614 -2.943 -28.228 1.00 95.38 101 ARG A N 1
ATOM 827 C CA . ARG A 1 101 ? 16.110 -4.196 -27.634 1.00 95.38 101 ARG A CA 1
ATOM 828 C C . ARG A 1 101 ? 15.528 -3.993 -26.237 1.00 95.38 101 ARG A C 1
ATOM 830 O O . ARG A 1 101 ? 14.554 -4.648 -25.886 1.00 95.38 101 ARG A O 1
ATOM 837 N N . TYR A 1 102 ? 16.118 -3.107 -25.438 1.00 95.06 102 TYR A N 1
ATOM 838 C CA . TYR A 1 102 ? 15.593 -2.773 -24.118 1.00 95.06 102 TYR A CA 1
ATOM 839 C C . TYR A 1 102 ? 14.238 -2.056 -24.194 1.00 95.06 102 TYR A C 1
ATOM 841 O O . TYR A 1 102 ? 13.334 -2.402 -23.435 1.00 95.06 102 TYR A O 1
ATOM 849 N N . ILE A 1 103 ? 14.081 -1.094 -25.109 1.00 95.44 103 ILE A N 1
ATOM 850 C CA . ILE A 1 103 ? 12.802 -0.401 -25.330 1.00 95.44 103 ILE A CA 1
ATOM 851 C C . ILE A 1 103 ? 11.728 -1.390 -25.788 1.00 95.44 103 ILE A C 1
ATOM 853 O O . ILE A 1 103 ? 10.635 -1.381 -25.224 1.00 95.44 103 ILE A O 1
ATOM 857 N N . ASP A 1 104 ? 12.043 -2.254 -26.754 1.00 96.19 104 ASP A N 1
ATOM 858 C CA . ASP A 1 104 ? 11.099 -3.247 -27.281 1.00 96.19 104 ASP A CA 1
ATOM 859 C C . ASP A 1 104 ? 10.677 -4.239 -26.190 1.00 96.19 104 ASP A C 1
ATOM 861 O O . ASP A 1 104 ? 9.491 -4.461 -25.973 1.00 96.19 104 ASP A O 1
ATOM 865 N N . ALA A 1 105 ? 11.631 -4.747 -25.403 1.00 95.69 105 ALA A N 1
ATOM 866 C CA . ALA A 1 105 ? 11.328 -5.643 -24.288 1.00 95.69 105 ALA A CA 1
ATOM 867 C C . ALA A 1 105 ? 10.486 -4.972 -23.187 1.00 95.69 105 ALA A C 1
ATOM 869 O O . ALA A 1 105 ? 9.713 -5.645 -22.500 1.00 95.69 105 ALA A O 1
ATOM 870 N N . PHE A 1 106 ? 10.645 -3.661 -22.978 1.00 94.69 106 PHE A N 1
ATOM 871 C CA . PHE A 1 106 ? 9.817 -2.909 -22.036 1.00 94.69 106 PHE A CA 1
ATOM 872 C C . PHE A 1 106 ? 8.396 -2.713 -22.576 1.00 94.69 106 PHE A C 1
ATOM 874 O O . PHE A 1 106 ? 7.442 -2.878 -21.819 1.00 94.69 106 PHE A O 1
ATOM 881 N N . LEU A 1 107 ? 8.254 -2.431 -23.875 1.00 95.25 107 LEU A N 1
ATOM 882 C CA . LEU A 1 107 ? 6.957 -2.352 -24.545 1.00 95.25 107 LEU A CA 1
ATOM 883 C C . LEU A 1 107 ? 6.222 -3.697 -24.487 1.00 95.25 107 LEU A C 1
ATOM 885 O O . LEU A 1 107 ? 5.077 -3.728 -24.060 1.00 95.25 107 LEU A O 1
ATOM 889 N N . ASP A 1 108 ? 6.885 -4.805 -24.814 1.00 95.19 108 ASP A N 1
ATOM 890 C CA . ASP A 1 108 ? 6.266 -6.138 -24.802 1.00 95.19 108 ASP A CA 1
ATOM 891 C C . ASP A 1 108 ? 5.777 -6.557 -23.407 1.00 95.19 108 ASP A C 1
ATOM 893 O O . ASP A 1 108 ? 4.785 -7.275 -23.273 1.00 95.19 108 ASP A O 1
ATOM 897 N N . ARG A 1 109 ? 6.488 -6.142 -22.350 1.00 91.69 109 ARG A N 1
ATOM 898 C CA . ARG A 1 109 ? 6.164 -6.531 -20.971 1.00 91.69 109 ARG A CA 1
ATOM 899 C C . ARG A 1 109 ? 5.140 -5.614 -20.311 1.00 91.69 109 ARG A C 1
ATOM 90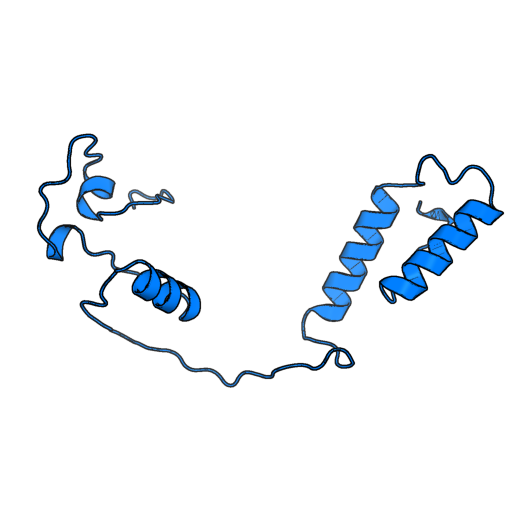1 O O . ARG A 1 109 ? 4.301 -6.105 -19.561 1.00 91.69 109 ARG A O 1
ATOM 908 N N . GLU A 1 110 ? 5.267 -4.307 -20.516 1.00 90.88 110 GLU A N 1
ATOM 909 C CA . GLU A 1 110 ? 4.503 -3.293 -19.779 1.00 90.88 110 GLU A CA 1
ATOM 910 C C . GLU A 1 110 ? 3.443 -2.593 -20.644 1.00 90.88 110 GLU A C 1
ATOM 912 O O . GLU A 1 110 ? 2.677 -1.798 -20.111 1.00 90.88 110 GLU A O 1
ATOM 917 N N . ASP A 1 111 ? 3.416 -2.840 -21.960 1.00 90.69 111 ASP A N 1
ATOM 918 C CA . ASP A 1 111 ? 2.610 -2.113 -22.959 1.00 90.69 111 ASP A CA 1
ATOM 919 C C . ASP A 1 111 ? 2.826 -0.586 -22.919 1.00 90.69 111 ASP A C 1
ATOM 921 O O . ASP A 1 111 ? 1.947 0.239 -23.169 1.00 90.69 111 ASP A O 1
ATOM 925 N N . ILE A 1 112 ? 4.048 -0.180 -22.561 1.00 93.62 112 ILE A N 1
ATOM 926 C CA . ILE A 1 112 ? 4.449 1.220 -22.422 1.00 93.62 112 ILE A CA 1
ATOM 927 C C . ILE A 1 112 ? 5.663 1.473 -23.304 1.00 93.62 112 ILE A C 1
ATOM 929 O O . ILE A 1 112 ? 6.736 0.911 -23.107 1.00 93.62 112 ILE A O 1
ATOM 933 N N . LYS A 1 113 ? 5.528 2.393 -24.258 1.00 93.88 113 LYS A N 1
ATOM 934 C CA . LYS A 1 113 ? 6.638 2.778 -25.131 1.00 93.88 113 LYS A CA 1
ATOM 935 C C . LYS A 1 113 ? 7.550 3.793 -24.445 1.00 93.88 113 LYS A C 1
ATOM 937 O O . LYS A 1 113 ? 7.095 4.874 -24.076 1.00 93.88 113 LYS A O 1
ATOM 942 N N . LEU A 1 114 ? 8.838 3.483 -24.320 1.00 95.00 114 LEU A N 1
ATOM 943 C CA . LEU A 1 114 ? 9.850 4.431 -23.840 1.00 95.00 114 LEU A CA 1
ATOM 944 C C . LEU A 1 114 ? 10.417 5.277 -24.987 1.00 95.00 114 LEU A C 1
ATOM 946 O O . LEU A 1 114 ? 10.444 4.853 -26.144 1.00 95.00 114 LEU A O 1
ATOM 950 N N . GLU A 1 115 ? 10.908 6.470 -24.661 1.00 93.69 115 GLU A N 1
ATOM 951 C CA . GLU A 1 115 ? 11.585 7.347 -25.618 1.00 93.69 115 GLU A CA 1
ATOM 952 C C . GLU A 1 115 ? 13.111 7.218 -25.519 1.00 93.69 115 GLU A C 1
ATOM 954 O O . GLU A 1 115 ? 13.702 7.540 -24.491 1.00 93.69 115 GLU A O 1
ATOM 959 N N . PHE A 1 116 ? 13.758 6.817 -26.619 1.00 92.00 116 PHE A N 1
ATOM 960 C CA . PHE A 1 116 ? 15.212 6.613 -26.690 1.00 92.00 116 PHE A CA 1
ATOM 961 C C . PHE A 1 116 ? 16.024 7.846 -26.262 1.00 92.00 116 PHE A C 1
ATOM 963 O O . PHE A 1 116 ? 17.048 7.718 -25.605 1.00 92.00 116 PHE A O 1
ATOM 970 N N . SER A 1 117 ? 15.569 9.053 -26.605 1.00 90.69 117 SER A N 1
ATOM 971 C CA . SER A 1 117 ? 16.253 10.307 -26.260 1.00 90.69 117 SER A CA 1
ATOM 972 C C . SER A 1 117 ? 16.058 10.758 -24.808 1.00 90.69 117 SER A C 1
ATOM 974 O O . SER A 1 117 ? 16.671 11.745 -24.403 1.00 90.69 117 SER A O 1
ATOM 976 N N . LYS A 1 118 ? 15.189 10.088 -24.039 1.00 87.31 118 LYS A N 1
ATOM 977 C CA . LYS A 1 118 ? 14.843 10.450 -22.655 1.00 87.31 118 LYS A CA 1
ATOM 978 C C . LYS A 1 118 ? 15.371 9.458 -21.609 1.00 87.31 118 LYS A C 1
ATOM 980 O O . LYS A 1 118 ? 15.033 9.619 -20.439 1.00 87.31 118 LYS A O 1
ATOM 985 N N . LEU A 1 119 ? 16.149 8.460 -22.029 1.00 87.69 119 LEU A N 1
ATOM 986 C CA . LEU A 1 119 ? 16.861 7.475 -21.201 1.00 87.69 119 LEU A CA 1
ATOM 987 C C . LEU A 1 119 ? 18.365 7.787 -21.160 1.00 87.69 119 LEU A C 1
ATOM 989 O O . LEU A 1 119 ? 18.882 8.339 -22.158 1.00 87.69 119 LEU A O 1
#